Protein AF-A0A9E4P8L0-F1 (afdb_monomer_lite)

Sequence (98 aa):
MEKIEVAIPRSLSYRATEMVADLRNAAETLFFPMHVVGYWDAPSGDHLCPQAQRRARCPHALASDDPGHEDYLATVERDLEGVLEVSFPHASVRLFLS

pLDDT: mean 93.99, std 4.77, range [72.06, 98.56]

Radius of gyration: 14.2 Å; chains: 1; bounding box: 27×27×46 Å

Foldseek 3Di:
DAEAEDEDDDDPVDDDDLDPVVVQVVVVVVDPPKHWQKKAQPVVRDIDAPCVVVVHDGLCPDDPPDPSHDDVVVCCVPPSVFDYWYDYVSNRMITTID

Secondary structure (DSSP, 8-state):
-EEEE---PPPSS------HHHHHHHHHHHTTT--EEEEEETTTTEE--HHHHTTPPPSTTS-TTSTT---HHHHHHHHS---EEEEETTTTEEEEE-

Structure (mmCIF, N/CA/C/O backbone):
data_AF-A0A9E4P8L0-F1
#
_entry.id   AF-A0A9E4P8L0-F1
#
loop_
_atom_site.group_PDB
_atom_site.id
_atom_site.type_symbol
_atom_site.label_atom_id
_atom_site.label_alt_id
_atom_site.label_comp_id
_atom_site.label_asym_id
_atom_site.label_entity_id
_atom_site.label_seq_id
_atom_site.pdbx_PDB_ins_code
_atom_site.Cartn_x
_atom_site.Cartn_y
_atom_site.Cartn_z
_atom_site.occupancy
_atom_site.B_iso_or_equiv
_atom_site.auth_seq_id
_atom_site.auth_comp_id
_atom_site.auth_asym_id
_atom_site.auth_atom_id
_atom_site.pdbx_PDB_model_num
ATOM 1 N N . MET A 1 1 ? -10.553 3.685 -7.541 1.00 91.69 1 MET A N 1
ATOM 2 C CA . MET A 1 1 ? -10.440 3.215 -6.141 1.00 91.69 1 MET A CA 1
ATOM 3 C C . MET A 1 1 ? -10.797 4.312 -5.133 1.00 91.69 1 MET A C 1
ATOM 5 O O . MET A 1 1 ? -10.437 5.463 -5.371 1.00 91.69 1 MET A O 1
ATOM 9 N N . GLU A 1 2 ? -11.494 3.969 -4.041 1.00 95.44 2 GLU A N 1
ATOM 10 C CA . GLU A 1 2 ? -11.767 4.868 -2.895 1.00 95.44 2 GLU A CA 1
ATOM 11 C C . GLU A 1 2 ? -10.500 5.051 -2.041 1.00 95.44 2 GLU A C 1
ATOM 13 O O . GLU A 1 2 ? -9.663 4.147 -2.007 1.00 95.44 2 GLU A O 1
ATOM 18 N N . LYS A 1 3 ? -10.335 6.195 -1.358 1.00 97.56 3 LYS A N 1
ATOM 19 C CA . LYS A 1 3 ? -9.113 6.497 -0.591 1.00 97.56 3 LYS A CA 1
ATOM 20 C C . LYS A 1 3 ? -9.419 6.965 0.825 1.00 97.56 3 LYS A C 1
ATOM 22 O O . LYS A 1 3 ? -10.116 7.957 1.012 1.00 97.56 3 LYS A O 1
ATOM 27 N N . ILE A 1 4 ? -8.818 6.307 1.812 1.00 98.06 4 ILE A N 1
ATOM 28 C CA . ILE A 1 4 ? -8.930 6.662 3.228 1.00 98.06 4 ILE A CA 1
ATOM 29 C C . ILE A 1 4 ? -7.544 6.883 3.825 1.00 98.06 4 ILE A C 1
ATOM 31 O O . ILE A 1 4 ? -6.627 6.097 3.611 1.00 98.06 4 ILE A O 1
ATOM 35 N N . GLU A 1 5 ? -7.407 7.937 4.623 1.00 98.06 5 GLU A N 1
ATOM 36 C CA . GLU A 1 5 ? -6.193 8.227 5.380 1.00 98.06 5 GLU A CA 1
ATOM 37 C C . GLU A 1 5 ? -6.397 7.929 6.869 1.00 98.06 5 GLU A C 1
ATOM 39 O O . GLU A 1 5 ? -7.326 8.437 7.499 1.00 98.06 5 GLU A O 1
ATOM 44 N N . VAL A 1 6 ? -5.491 7.140 7.451 1.00 96.94 6 VAL A N 1
ATOM 45 C CA . VAL A 1 6 ? -5.416 6.889 8.895 1.00 96.94 6 VAL A CA 1
ATOM 46 C C . VAL A 1 6 ? -4.211 7.634 9.466 1.00 96.94 6 VAL A C 1
ATOM 48 O O . VAL A 1 6 ? -3.083 7.132 9.541 1.00 96.94 6 VAL A O 1
ATOM 51 N N . ALA A 1 7 ? -4.453 8.878 9.876 1.00 93.69 7 ALA A N 1
ATOM 52 C CA . ALA A 1 7 ? -3.445 9.728 10.492 1.00 93.69 7 ALA A CA 1
ATOM 53 C C . ALA A 1 7 ? -3.305 9.422 11.992 1.00 93.69 7 ALA A C 1
ATOM 55 O O . ALA A 1 7 ? -4.251 9.573 12.765 1.00 93.69 7 ALA A O 1
ATOM 56 N N . ILE A 1 8 ? -2.097 9.041 12.417 1.00 90.38 8 ILE A N 1
ATOM 57 C CA . ILE A 1 8 ? -1.750 8.903 13.835 1.00 90.38 8 ILE A CA 1
ATOM 58 C C . ILE A 1 8 ? -0.904 10.117 14.232 1.00 90.38 8 ILE A C 1
ATOM 60 O O . ILE A 1 8 ? 0.205 10.277 13.710 1.00 90.38 8 ILE A O 1
ATOM 64 N N . PRO A 1 9 ? -1.401 10.992 15.126 1.00 85.56 9 PRO A N 1
ATOM 65 C CA . PRO A 1 9 ? -0.646 12.149 15.579 1.00 85.56 9 PRO A CA 1
ATOM 66 C C . PRO A 1 9 ? 0.676 11.723 16.212 1.00 85.56 9 PRO A C 1
ATOM 68 O O . PRO A 1 9 ? 0.737 10.768 16.988 1.00 85.56 9 PRO A O 1
ATOM 71 N N . ARG A 1 10 ? 1.746 12.463 15.915 1.00 75.44 10 ARG A N 1
ATOM 72 C CA . ARG A 1 10 ? 3.040 12.230 16.556 1.00 75.44 10 ARG A CA 1
ATOM 73 C C . ARG A 1 10 ? 2.936 12.544 18.047 1.00 75.44 10 ARG A C 1
ATOM 75 O O . ARG A 1 10 ? 2.592 13.661 18.426 1.00 75.44 10 ARG A O 1
ATOM 82 N N . SER A 1 11 ? 3.276 11.566 18.878 1.00 79.31 11 SER A N 1
ATOM 83 C CA . SER A 1 11 ? 3.476 11.744 20.314 1.00 79.31 11 SER A CA 1
ATOM 84 C C . SER A 1 11 ? 4.973 11.768 20.618 1.00 79.31 11 SER A C 1
ATOM 86 O O . SER A 1 11 ? 5.745 11.023 20.019 1.00 79.31 11 SER A O 1
ATOM 88 N N . LEU A 1 12 ? 5.395 12.619 21.557 1.00 72.06 12 LEU A N 1
ATOM 89 C CA . LEU A 1 12 ? 6.790 12.670 22.018 1.00 72.06 12 LEU A CA 1
ATOM 90 C C . LEU A 1 12 ? 7.182 11.429 22.833 1.00 72.06 12 LEU A C 1
ATOM 92 O O . LEU A 1 12 ? 8.364 11.122 22.951 1.00 72.06 12 LEU A O 1
ATOM 96 N N . SER A 1 13 ? 6.202 10.731 23.409 1.00 87.75 13 SER A N 1
ATOM 97 C CA . SER A 1 13 ? 6.436 9.615 24.334 1.00 87.75 13 SER A CA 1
ATOM 98 C C . SER A 1 13 ? 6.159 8.248 23.719 1.00 87.75 13 SER A C 1
ATOM 100 O O . SER A 1 13 ? 6.627 7.244 24.247 1.00 87.75 13 SER A O 1
ATOM 102 N N . TYR A 1 14 ? 5.403 8.196 22.620 1.00 84.12 14 TYR A N 1
ATOM 103 C CA . TYR A 1 14 ? 4.988 6.946 21.991 1.00 84.12 14 TYR A CA 1
ATOM 104 C C . TYR A 1 14 ? 5.095 7.051 20.474 1.00 84.12 14 TYR A C 1
ATOM 106 O O . TYR A 1 14 ? 4.620 8.014 19.871 1.00 84.12 14 TYR A O 1
ATOM 114 N N . ARG A 1 15 ? 5.697 6.033 19.859 1.00 86.56 15 ARG A N 1
ATOM 115 C CA . ARG A 1 15 ? 5.801 5.904 18.407 1.00 86.56 15 ARG A CA 1
ATOM 116 C C . ARG A 1 15 ? 4.802 4.858 17.928 1.00 86.56 15 ARG A C 1
ATOM 118 O O . ARG A 1 15 ? 4.757 3.759 18.475 1.00 86.56 15 ARG A O 1
ATOM 125 N N . ALA A 1 16 ? 4.015 5.212 16.917 1.00 92.44 16 ALA A N 1
ATOM 126 C CA . ALA A 1 16 ? 3.181 4.251 16.211 1.00 92.44 16 ALA A CA 1
ATOM 127 C C . ALA A 1 16 ? 4.053 3.221 15.478 1.00 92.44 16 ALA A C 1
ATOM 129 O O . ALA A 1 16 ? 5.203 3.503 15.136 1.00 92.44 16 ALA A O 1
ATOM 130 N N . THR A 1 17 ? 3.513 2.029 15.244 1.00 93.44 17 THR A N 1
ATOM 131 C CA . THR A 1 17 ? 4.189 1.052 14.387 1.00 93.44 17 THR A CA 1
ATOM 132 C C . THR A 1 17 ? 4.308 1.596 12.965 1.00 93.44 17 THR A C 1
ATOM 134 O O . THR A 1 17 ? 3.408 2.256 12.461 1.00 93.44 17 THR A O 1
ATOM 137 N N . GLU A 1 18 ? 5.430 1.308 12.323 1.00 93.88 18 GLU A N 1
ATOM 138 C CA . GLU A 1 18 ? 5.642 1.567 10.895 1.00 93.88 18 GLU A CA 1
ATOM 139 C C . GLU A 1 18 ? 5.817 0.241 10.137 1.00 93.88 18 GLU A C 1
ATOM 141 O O . GLU A 1 18 ? 6.156 0.221 8.959 1.00 93.88 18 GLU A O 1
ATOM 146 N N . MET A 1 19 ? 5.593 -0.890 10.817 1.00 94.44 19 MET A N 1
ATOM 147 C CA . MET A 1 19 ? 5.700 -2.215 10.224 1.00 94.44 19 MET A CA 1
ATOM 148 C C . MET A 1 19 ? 4.438 -2.520 9.417 1.00 94.44 19 MET A C 1
ATOM 150 O O . MET A 1 19 ? 3.339 -2.568 9.969 1.00 94.44 19 MET A O 1
ATOM 154 N N . VAL A 1 20 ? 4.600 -2.809 8.122 1.00 96.62 20 VAL A N 1
ATOM 155 C CA . VAL A 1 20 ? 3.496 -3.144 7.200 1.00 96.62 20 VAL A CA 1
ATOM 156 C C . VAL A 1 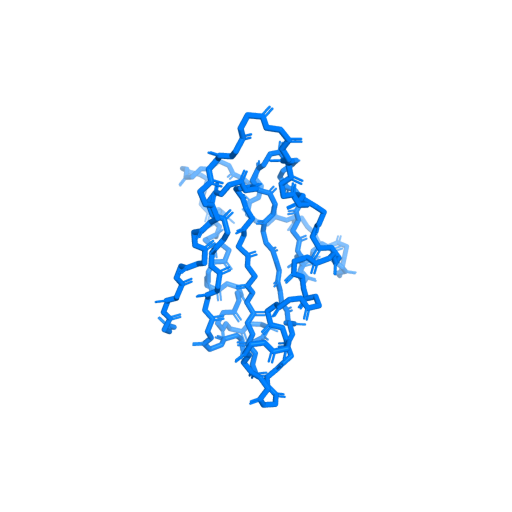20 ? 2.589 -4.250 7.758 1.00 96.62 20 VAL A C 1
ATOM 158 O O . VAL A 1 20 ? 1.372 -4.161 7.632 1.00 96.62 20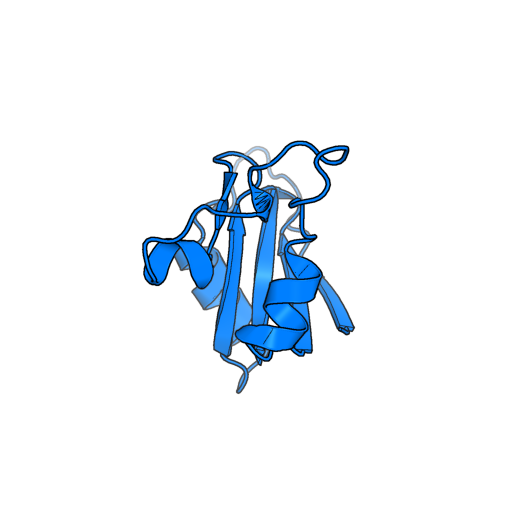 VAL A O 1
ATOM 161 N N . ALA A 1 21 ? 3.158 -5.264 8.423 1.00 96.44 21 ALA A N 1
ATOM 162 C CA . ALA A 1 21 ? 2.396 -6.363 9.022 1.00 96.44 21 ALA A CA 1
ATOM 163 C C . ALA A 1 21 ? 1.423 -5.895 10.121 1.00 96.44 21 ALA A C 1
ATOM 165 O O . ALA A 1 21 ? 0.283 -6.356 10.172 1.00 96.44 21 ALA A O 1
ATOM 166 N N . ASP A 1 22 ? 1.840 -4.953 10.967 1.00 97.38 22 ASP A N 1
ATOM 167 C CA . ASP A 1 22 ? 0.981 -4.411 12.020 1.00 97.38 22 ASP A CA 1
ATOM 168 C C . ASP A 1 22 ? -0.085 -3.480 11.433 1.00 97.38 22 ASP A C 1
ATOM 170 O O . ASP A 1 22 ? -1.255 -3.542 11.814 1.00 97.38 22 ASP A O 1
ATOM 174 N N . LEU A 1 23 ? 0.308 -2.642 10.466 1.00 97.56 23 LEU A N 1
ATOM 175 C CA . LEU A 1 23 ? -0.604 -1.736 9.764 1.00 97.56 23 LEU A CA 1
ATOM 176 C C . LEU A 1 23 ? -1.676 -2.505 8.985 1.00 97.56 23 LEU A C 1
ATOM 178 O O . LEU A 1 23 ? -2.830 -2.082 8.955 1.00 97.56 23 LEU A O 1
ATOM 182 N N . ARG A 1 24 ? -1.323 -3.663 8.415 1.00 98.00 24 ARG A N 1
ATOM 183 C CA . ARG A 1 24 ? -2.274 -4.597 7.806 1.00 98.00 24 ARG A CA 1
ATOM 184 C C . ARG A 1 24 ? -3.325 -5.049 8.809 1.00 98.00 24 ARG A C 1
ATOM 186 O O . ARG A 1 24 ? -4.510 -4.913 8.525 1.00 98.00 24 ARG A O 1
ATOM 193 N N . ASN A 1 25 ? -2.905 -5.534 9.977 1.00 98.00 25 ASN A N 1
ATOM 194 C CA . ASN A 1 25 ? -3.843 -5.974 11.011 1.00 98.00 25 ASN A CA 1
ATOM 195 C C . ASN A 1 25 ? -4.785 -4.833 11.429 1.00 98.00 25 ASN A C 1
ATOM 197 O O . ASN A 1 25 ? -5.986 -5.049 11.592 1.00 98.00 25 ASN A O 1
ATOM 201 N N . ALA A 1 26 ? -4.258 -3.612 11.562 1.00 97.75 26 ALA A N 1
ATOM 202 C CA . ALA A 1 26 ? -5.062 -2.435 11.876 1.00 97.75 26 ALA A CA 1
ATOM 203 C C . ALA A 1 26 ? -6.080 -2.110 10.767 1.00 97.75 26 ALA A C 1
ATOM 205 O O . ALA A 1 26 ? -7.252 -1.893 11.068 1.00 97.75 26 ALA A O 1
ATOM 206 N N . ALA A 1 27 ? -5.664 -2.112 9.497 1.00 98.25 27 ALA A N 1
ATOM 207 C CA . ALA A 1 27 ? -6.547 -1.830 8.366 1.00 98.25 27 ALA A CA 1
ATOM 208 C C . ALA A 1 27 ? -7.652 -2.888 8.209 1.00 98.25 27 ALA A C 1
ATOM 210 O O . ALA A 1 27 ? -8.821 -2.525 8.123 1.00 98.25 27 ALA A O 1
ATOM 211 N N . GLU A 1 28 ? -7.314 -4.180 8.243 1.00 98.31 28 GLU A N 1
ATOM 212 C CA . GLU A 1 28 ? -8.306 -5.265 8.142 1.00 98.31 28 GLU A CA 1
ATOM 213 C C . GLU A 1 28 ? -9.289 -5.253 9.328 1.00 98.31 28 GLU A C 1
ATOM 215 O O . GLU A 1 28 ? -10.464 -5.576 9.171 1.00 98.31 28 GLU A O 1
ATOM 220 N N . THR A 1 29 ? -8.847 -4.805 10.511 1.00 98.19 29 THR A N 1
ATOM 221 C CA . THR A 1 29 ? -9.740 -4.595 11.665 1.00 98.19 29 THR A CA 1
ATOM 222 C C . THR A 1 29 ? -10.697 -3.419 11.442 1.00 98.19 29 THR A C 1
ATOM 224 O O . THR A 1 29 ? -11.875 -3.520 11.780 1.00 98.19 29 THR A O 1
ATOM 227 N N . LEU A 1 30 ? -10.216 -2.299 10.890 1.00 97.94 30 LEU A N 1
ATOM 228 C CA . LEU A 1 30 ? -11.030 -1.099 10.652 1.00 97.94 30 LEU A CA 1
ATOM 229 C C . LEU A 1 30 ? -12.054 -1.284 9.523 1.00 97.94 30 LEU A C 1
ATOM 231 O O . LEU A 1 30 ? -13.140 -0.713 9.596 1.00 97.94 30 LEU A O 1
ATOM 235 N N . PHE A 1 31 ? -11.712 -2.069 8.500 1.00 97.81 31 PHE A N 1
ATOM 236 C CA . PHE A 1 31 ? -12.501 -2.219 7.272 1.00 97.81 31 PHE A CA 1
ATOM 237 C C . PHE A 1 31 ? -13.030 -3.641 7.059 1.00 97.81 31 PHE A C 1
ATOM 239 O O . PHE A 1 31 ? -13.265 -4.051 5.925 1.00 97.81 31 PHE A O 1
ATOM 246 N N . PHE A 1 32 ? -13.244 -4.406 8.134 1.00 95.50 32 PHE A N 1
ATOM 247 C CA . PHE A 1 32 ? -13.861 -5.732 8.04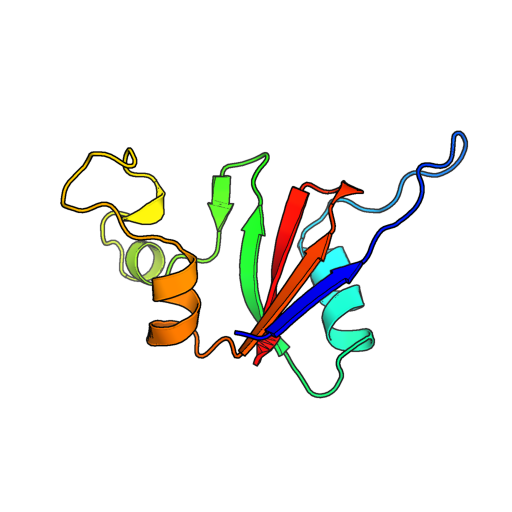6 1.00 95.50 32 PHE A CA 1
ATOM 248 C C . PHE A 1 32 ? -15.165 -5.683 7.214 1.00 95.50 32 PHE A C 1
ATOM 250 O O . PHE A 1 32 ? -16.000 -4.805 7.457 1.00 95.50 32 PHE A O 1
ATOM 257 N N . PRO A 1 33 ? -15.393 -6.616 6.267 1.00 96.69 33 PRO A N 1
ATOM 258 C CA . PRO A 1 33 ? -14.671 -7.875 6.040 1.00 96.69 33 PRO A CA 1
ATOM 259 C C . PRO A 1 33 ? -13.546 -7.819 4.992 1.00 96.69 33 PRO A C 1
ATOM 261 O O . PRO A 1 33 ? -13.128 -8.870 4.517 1.00 96.69 33 PRO A O 1
ATOM 264 N N . MET A 1 34 ? -13.079 -6.634 4.597 1.00 97.94 34 MET A N 1
ATOM 265 C CA . MET A 1 34 ? -12.074 -6.501 3.539 1.00 97.94 34 MET A CA 1
ATOM 266 C C . MET A 1 34 ? -10.701 -7.043 3.964 1.00 97.94 34 MET A C 1
ATOM 268 O O . MET A 1 34 ? -10.311 -6.945 5.132 1.00 97.94 34 MET A O 1
ATOM 272 N N . HIS A 1 35 ? -9.938 -7.553 2.996 1.00 98.00 35 HIS A N 1
ATOM 273 C CA . HIS A 1 35 ? -8.590 -8.088 3.212 1.00 98.00 35 HIS A CA 1
ATOM 274 C C . HIS A 1 35 ? -7.540 -7.313 2.420 1.00 98.00 35 HIS A C 1
ATOM 276 O O . HIS A 1 35 ? -7.815 -6.825 1.327 1.00 98.00 35 HIS A O 1
ATOM 282 N N . VAL A 1 36 ? -6.314 -7.217 2.948 1.00 98.12 36 VAL A N 1
ATOM 283 C CA . VAL A 1 36 ? -5.209 -6.576 2.224 1.00 98.12 36 VAL A CA 1
ATOM 284 C C . VAL A 1 36 ? -4.758 -7.465 1.068 1.00 98.12 36 VAL A C 1
ATOM 286 O O . VAL A 1 36 ? -4.274 -8.578 1.274 1.00 98.12 36 VAL A O 1
ATOM 289 N N . VAL A 1 37 ? -4.865 -6.926 -0.144 1.00 97.62 37 VAL A N 1
ATOM 290 C CA . VAL A 1 37 ? -4.451 -7.558 -1.404 1.00 97.62 37 VAL A CA 1
ATOM 291 C C . VAL A 1 37 ? -3.162 -6.974 -1.968 1.00 97.62 37 VAL A C 1
ATOM 293 O O . VAL A 1 37 ? -2.534 -7.602 -2.811 1.00 97.62 37 VAL A O 1
ATOM 296 N N . GLY A 1 38 ? -2.725 -5.804 -1.493 1.00 97.56 38 GLY A N 1
ATOM 297 C CA . GLY A 1 38 ? -1.489 -5.157 -1.934 1.00 97.56 38 GLY A CA 1
ATOM 298 C C . GLY A 1 38 ? -0.956 -4.146 -0.925 1.00 97.56 38 GLY A C 1
ATOM 299 O O . GLY A 1 38 ? -1.675 -3.691 -0.036 1.00 97.56 38 GLY A O 1
ATOM 300 N N . TYR A 1 39 ? 0.314 -3.772 -1.065 1.00 97.94 39 TYR A N 1
ATOM 301 C CA . TYR A 1 39 ? 0.930 -2.720 -0.256 1.00 97.94 39 TYR A CA 1
ATOM 302 C C . TYR A 1 39 ? 2.025 -1.998 -1.030 1.00 97.94 39 TYR A C 1
ATOM 304 O O . TYR A 1 39 ? 2.623 -2.562 -1.944 1.00 97.94 39 TYR A O 1
ATOM 312 N N . TRP A 1 40 ? 2.307 -0.768 -0.612 1.00 97.12 40 TRP A N 1
ATOM 313 C CA . TRP A 1 40 ? 3.450 0.022 -1.043 1.00 97.12 40 TRP A CA 1
ATOM 314 C C . TRP A 1 40 ? 4.121 0.662 0.173 1.00 97.12 40 TRP A C 1
ATOM 316 O O . TRP A 1 40 ? 3.528 1.532 0.818 1.00 97.12 40 TRP A O 1
ATOM 326 N N . ASP A 1 41 ? 5.350 0.246 0.467 1.00 96.56 41 ASP A N 1
ATOM 327 C CA . ASP A 1 41 ? 6.220 0.810 1.499 1.00 96.56 41 ASP A CA 1
ATOM 328 C C . ASP A 1 41 ? 7.213 1.784 0.850 1.00 96.56 41 ASP A C 1
ATOM 330 O O . ASP A 1 41 ? 8.248 1.394 0.308 1.00 96.56 41 ASP A O 1
ATOM 334 N N . ALA A 1 42 ? 6.877 3.077 0.848 1.00 93.00 42 ALA A N 1
ATOM 335 C CA . ALA A 1 42 ? 7.680 4.078 0.148 1.00 93.00 42 ALA A CA 1
ATOM 336 C C . ALA A 1 42 ? 9.126 4.215 0.681 1.00 93.00 42 ALA A C 1
ATOM 338 O O . ALA A 1 42 ? 10.025 4.362 -0.148 1.00 93.00 42 ALA A O 1
ATOM 339 N N . PRO A 1 43 ? 9.393 4.152 2.004 1.00 92.81 43 PRO A N 1
ATOM 340 C CA . PRO A 1 43 ? 10.749 4.169 2.554 1.00 92.81 43 PRO A CA 1
ATOM 341 C C . PRO A 1 43 ? 11.702 3.113 1.985 1.00 92.81 43 PRO A C 1
ATOM 343 O O . PRO A 1 43 ? 12.865 3.425 1.731 1.00 92.81 43 PRO A O 1
ATOM 346 N N . SER A 1 44 ? 11.238 1.875 1.806 1.00 92.19 44 SER A N 1
ATOM 347 C CA . SER A 1 44 ? 12.071 0.779 1.293 1.00 92.19 44 SER A CA 1
ATOM 348 C C . SER A 1 44 ? 11.932 0.573 -0.220 1.00 92.19 44 SER A C 1
ATOM 350 O O . SER A 1 44 ? 12.794 -0.052 -0.837 1.00 92.19 44 SER A O 1
ATOM 352 N N . GLY A 1 45 ? 10.858 1.095 -0.820 1.00 90.69 45 GLY A N 1
ATOM 353 C CA . GLY A 1 45 ? 10.439 0.771 -2.183 1.00 90.69 45 GLY A CA 1
ATOM 354 C C . GLY A 1 45 ? 9.818 -0.625 -2.310 1.00 90.69 45 GLY A C 1
ATOM 355 O O . GLY A 1 45 ? 9.494 -1.048 -3.424 1.00 90.69 45 GLY A O 1
ATOM 356 N N . ASP A 1 46 ? 9.658 -1.346 -1.197 1.00 94.06 46 ASP A N 1
ATOM 357 C CA . ASP A 1 46 ? 9.063 -2.674 -1.181 1.00 94.06 46 ASP A CA 1
ATOM 358 C C . ASP A 1 46 ? 7.553 -2.600 -1.414 1.00 94.06 46 ASP A C 1
ATOM 360 O O . ASP A 1 46 ? 6.849 -1.711 -0.928 1.00 94.06 46 ASP A O 1
ATOM 364 N N . HIS A 1 47 ? 7.047 -3.536 -2.203 1.00 96.19 47 HIS A N 1
ATOM 365 C CA . HIS A 1 47 ? 5.640 -3.586 -2.565 1.00 96.19 47 HIS A CA 1
ATOM 366 C C . HIS A 1 47 ? 5.269 -4.963 -3.094 1.00 96.19 47 HIS A C 1
ATOM 368 O O . HIS A 1 47 ? 6.095 -5.706 -3.637 1.00 96.19 47 HIS A O 1
ATOM 374 N N . LEU A 1 48 ? 3.982 -5.289 -3.012 1.00 95.00 48 LEU A N 1
ATOM 375 C CA . LEU A 1 48 ? 3.478 -6.526 -3.590 1.00 95.00 48 LEU A CA 1
ATOM 376 C C . LEU A 1 48 ? 3.375 -6.386 -5.115 1.00 95.00 48 LEU A C 1
ATOM 378 O O . LEU A 1 48 ? 2.370 -5.899 -5.626 1.00 95.00 48 LEU A O 1
ATOM 382 N N . CYS A 1 49 ? 4.404 -6.810 -5.850 1.00 94.31 49 CYS A N 1
ATOM 383 C CA . CYS A 1 49 ? 4.421 -6.784 -7.315 1.00 94.31 49 CYS A CA 1
ATOM 384 C C . CYS A 1 49 ? 4.077 -8.162 -7.920 1.00 94.31 49 CYS A C 1
ATOM 386 O O . CYS A 1 49 ? 4.917 -9.070 -7.877 1.00 94.31 49 CYS A O 1
ATOM 388 N N . PRO A 1 50 ? 2.901 -8.330 -8.560 1.00 92.56 50 PRO A N 1
ATOM 389 C CA . PRO A 1 50 ? 2.535 -9.565 -9.263 1.00 92.56 50 PRO A CA 1
ATOM 390 C C . PRO A 1 50 ? 3.555 -9.987 -10.327 1.00 92.56 50 PRO A C 1
ATOM 392 O O . PRO A 1 50 ? 3.857 -11.169 -10.489 1.00 92.56 50 PRO A O 1
ATOM 395 N N . GLN A 1 51 ? 4.127 -9.021 -11.049 1.00 91.94 51 GLN A N 1
ATOM 396 C CA . GLN A 1 51 ? 5.124 -9.256 -12.090 1.00 91.94 51 GLN A CA 1
ATOM 397 C C . GLN A 1 51 ? 6.417 -9.822 -11.482 1.00 91.94 51 GLN A C 1
ATOM 399 O O . GLN A 1 51 ? 6.931 -10.832 -11.966 1.00 91.94 51 GLN A O 1
ATOM 404 N N . ALA A 1 52 ? 6.897 -9.249 -10.374 1.00 89.75 52 ALA A N 1
ATOM 405 C CA . ALA A 1 52 ? 8.083 -9.738 -9.671 1.00 89.75 52 ALA A CA 1
ATOM 406 C C . ALA A 1 52 ? 7.870 -11.145 -9.089 1.00 89.75 52 ALA A C 1
ATOM 408 O O . ALA A 1 52 ? 8.756 -11.993 -9.197 1.00 89.75 52 ALA A O 1
ATOM 409 N N . GLN A 1 53 ? 6.677 -11.444 -8.559 1.00 90.31 53 GLN A N 1
ATOM 410 C CA . GLN A 1 53 ? 6.317 -12.798 -8.109 1.00 90.31 53 GLN A CA 1
ATOM 411 C C . GLN A 1 53 ? 6.371 -13.826 -9.249 1.00 90.31 53 GLN A C 1
ATOM 413 O O . GLN A 1 53 ? 6.773 -14.972 -9.047 1.00 90.31 53 GLN A O 1
ATOM 418 N N . ARG A 1 54 ? 6.041 -13.399 -10.474 1.00 91.75 54 ARG A N 1
ATOM 419 C CA . ARG A 1 54 ? 6.181 -14.189 -11.709 1.00 91.75 54 ARG A CA 1
ATOM 420 C C . ARG A 1 54 ? 7.606 -14.175 -12.284 1.00 91.75 54 ARG A C 1
ATOM 422 O O . ARG A 1 54 ? 7.815 -14.668 -13.389 1.00 91.75 54 ARG A O 1
ATOM 429 N N . ARG A 1 55 ? 8.591 -13.643 -11.546 1.00 90.88 55 ARG A N 1
ATOM 430 C CA . ARG A 1 55 ? 9.999 -13.466 -11.957 1.00 90.88 55 ARG A CA 1
ATOM 431 C C . ARG A 1 55 ? 10.187 -12.564 -13.182 1.00 90.88 55 ARG A C 1
ATOM 433 O O . ARG A 1 55 ? 11.226 -12.624 -13.837 1.00 90.88 55 ARG A O 1
ATOM 440 N N . ALA A 1 56 ? 9.198 -11.732 -13.494 1.00 90.19 56 ALA A N 1
ATOM 441 C CA . ALA A 1 56 ? 9.330 -10.677 -14.485 1.00 90.19 56 ALA A CA 1
ATOM 442 C C . ALA A 1 56 ? 9.931 -9.417 -13.846 1.00 90.19 56 ALA A C 1
ATOM 444 O O . ALA A 1 56 ? 9.940 -9.248 -12.624 1.00 90.19 56 ALA A O 1
ATOM 445 N N . ARG A 1 57 ? 10.448 -8.518 -14.688 1.00 90.81 57 ARG A N 1
ATOM 446 C CA . ARG A 1 57 ? 10.945 -7.213 -14.242 1.00 90.81 57 ARG A CA 1
ATOM 447 C C . ARG A 1 57 ? 9.787 -6.415 -13.636 1.00 90.81 57 ARG A C 1
ATOM 449 O O . ARG A 1 57 ? 8.715 -6.355 -14.231 1.00 90.81 57 ARG A O 1
ATOM 456 N N . CYS A 1 58 ? 10.011 -5.805 -12.475 1.00 93.44 58 CYS A N 1
ATOM 457 C CA . CYS A 1 58 ? 9.027 -4.921 -11.856 1.00 93.44 58 CYS A CA 1
ATOM 458 C C . CYS A 1 58 ? 8.911 -3.613 -12.666 1.00 93.44 58 CYS A C 1
ATOM 460 O O . CYS A 1 58 ? 9.926 -2.920 -12.797 1.00 93.44 58 CYS A O 1
ATOM 462 N N . PRO A 1 59 ? 7.722 -3.262 -13.194 1.00 92.88 59 PRO A N 1
ATOM 463 C CA . PRO A 1 59 ? 7.532 -2.025 -13.953 1.00 92.88 59 PRO A CA 1
ATOM 464 C C . PRO A 1 59 ? 7.479 -0.785 -13.044 1.00 92.88 59 PRO A C 1
ATOM 466 O O . PRO A 1 59 ? 7.881 0.298 -13.454 1.00 92.88 59 PRO A O 1
ATOM 469 N N . HIS A 1 60 ? 7.075 -0.945 -11.781 1.00 93.31 60 HIS A N 1
ATOM 470 C CA . HIS A 1 60 ? 6.918 0.159 -10.822 1.00 93.31 60 HIS A CA 1
ATOM 471 C C . HIS A 1 60 ? 8.255 0.710 -10.306 1.00 93.31 60 HIS A C 1
ATOM 473 O O . HIS A 1 60 ? 8.317 1.823 -9.794 1.00 93.31 60 HIS A O 1
ATOM 479 N N . ALA A 1 61 ? 9.328 -0.078 -10.421 1.00 86.25 61 ALA A N 1
ATOM 480 C CA . ALA A 1 61 ? 10.684 0.331 -10.057 1.00 86.25 61 ALA A CA 1
ATOM 481 C C . ALA A 1 61 ? 11.416 1.064 -11.200 1.00 86.25 61 ALA A C 1
ATOM 483 O O . ALA A 1 61 ? 12.564 1.475 -11.030 1.00 86.25 61 ALA A O 1
ATOM 484 N N . LEU A 1 62 ? 10.793 1.182 -12.378 1.00 88.81 62 LEU A N 1
ATOM 485 C CA . LEU A 1 62 ? 11.336 1.941 -13.504 1.00 88.81 62 LEU A CA 1
ATOM 486 C C . LEU A 1 62 ? 11.147 3.442 -13.280 1.00 88.81 62 LEU A C 1
ATOM 488 O O . LEU A 1 62 ? 10.232 3.858 -12.570 1.00 88.81 62 LEU A O 1
ATOM 492 N N . ALA A 1 63 ? 12.003 4.249 -13.907 1.00 89.06 63 ALA A N 1
ATOM 493 C CA . ALA A 1 63 ? 11.848 5.699 -13.904 1.00 89.06 63 ALA A CA 1
ATOM 494 C C . ALA A 1 63 ? 10.540 6.095 -14.605 1.00 89.06 63 ALA A C 1
ATOM 496 O O . ALA A 1 63 ? 10.109 5.421 -15.534 1.00 89.06 63 ALA A O 1
ATOM 497 N N . SER A 1 64 ? 9.905 7.183 -14.170 1.00 86.62 64 SER A N 1
ATOM 498 C CA . SER A 1 64 ? 8.575 7.578 -14.659 1.00 86.62 64 SER A CA 1
ATOM 499 C C . SER A 1 64 ? 8.537 7.981 -16.140 1.00 86.62 64 SER A C 1
ATOM 501 O O . SER A 1 64 ? 7.461 8.113 -16.711 1.00 86.62 64 SER A O 1
ATOM 503 N N . ASP A 1 65 ? 9.695 8.235 -16.747 1.00 90.25 65 ASP A N 1
ATOM 504 C CA . ASP A 1 65 ? 9.873 8.512 -18.174 1.00 90.25 65 ASP A CA 1
ATOM 505 C C . ASP A 1 65 ? 10.170 7.250 -19.008 1.00 90.25 65 ASP A C 1
ATOM 507 O O . ASP A 1 65 ? 10.185 7.320 -20.238 1.00 90.25 65 ASP A O 1
ATOM 511 N N . ASP A 1 66 ? 10.381 6.093 -18.370 1.00 93.56 66 ASP A N 1
ATOM 512 C CA . ASP A 1 66 ? 10.563 4.816 -19.057 1.00 93.56 66 ASP A CA 1
ATOM 513 C C . ASP A 1 66 ? 9.223 4.372 -19.685 1.00 93.56 66 ASP A C 1
ATOM 515 O O . ASP A 1 66 ? 8.216 4.287 -18.980 1.00 93.56 66 ASP A O 1
ATOM 519 N N . PRO A 1 67 ? 9.171 4.037 -20.989 1.00 90.19 67 PRO A N 1
ATOM 520 C CA . PRO A 1 67 ? 7.944 3.566 -21.639 1.00 90.19 67 PRO A CA 1
ATOM 521 C C . PRO A 1 67 ? 7.347 2.287 -21.034 1.00 90.19 67 PRO A C 1
ATOM 523 O O . PRO A 1 67 ? 6.182 1.984 -21.279 1.00 90.19 67 PRO A O 1
ATOM 526 N N . GLY A 1 68 ? 8.148 1.504 -20.307 1.00 90.12 68 GLY A N 1
ATOM 527 C CA . GLY A 1 68 ? 7.707 0.318 -19.580 1.00 90.12 68 GLY A CA 1
ATOM 528 C C . GLY A 1 68 ? 7.268 0.595 -18.142 1.00 90.12 68 GLY A C 1
ATOM 529 O O . GLY A 1 68 ? 6.872 -0.352 -17.461 1.00 90.12 68 GLY A O 1
ATOM 530 N N . HIS A 1 69 ? 7.375 1.839 -17.661 1.00 93.44 69 HIS A N 1
ATOM 531 C CA . HIS A 1 69 ? 6.898 2.220 -16.338 1.00 93.44 69 HIS A CA 1
ATOM 532 C C . HIS A 1 69 ? 5.379 2.096 -16.264 1.00 93.44 69 HIS A C 1
ATOM 534 O O . HIS A 1 69 ? 4.647 2.495 -17.170 1.00 93.44 69 HIS A O 1
ATOM 540 N N . GLU A 1 70 ? 4.912 1.577 -15.139 1.00 93.00 70 GLU A N 1
ATOM 541 C CA . GLU A 1 70 ? 3.498 1.485 -14.828 1.00 93.00 70 GLU A CA 1
ATOM 542 C C . GLU A 1 70 ? 3.267 2.027 -13.420 1.00 93.00 70 GLU A C 1
ATOM 544 O O . GLU A 1 70 ? 4.044 1.733 -12.507 1.00 93.00 70 GLU A O 1
ATOM 549 N N . ASP A 1 71 ? 2.196 2.805 -13.236 1.00 92.38 71 ASP A N 1
ATOM 550 C CA . ASP A 1 71 ? 1.766 3.209 -11.900 1.00 92.38 71 ASP A CA 1
ATOM 551 C C . ASP A 1 71 ? 1.314 1.961 -11.136 1.00 92.38 71 ASP A C 1
ATOM 553 O O . ASP A 1 71 ? 0.488 1.182 -11.616 1.00 92.38 71 ASP A O 1
ATOM 557 N N . TYR A 1 72 ? 1.833 1.781 -9.922 1.00 94.62 72 TYR A N 1
ATOM 558 C CA . TYR A 1 72 ? 1.433 0.673 -9.061 1.00 94.62 72 TYR A CA 1
ATOM 559 C C . TYR A 1 72 ? -0.085 0.609 -8.854 1.00 94.62 72 TYR A C 1
ATOM 561 O O . TYR A 1 72 ? -0.642 -0.482 -8.761 1.00 94.62 72 TYR A O 1
ATOM 569 N N . LEU A 1 73 ? -0.767 1.758 -8.856 1.00 93.88 73 LEU A N 1
ATOM 570 C CA . LEU A 1 73 ? -2.220 1.837 -8.756 1.00 93.88 73 LEU A CA 1
ATOM 571 C C . LEU A 1 73 ? -2.929 1.064 -9.878 1.00 93.88 73 LEU A C 1
ATOM 573 O O . LEU A 1 73 ? -3.909 0.372 -9.614 1.00 93.88 73 LEU A O 1
ATOM 577 N N . ALA A 1 74 ? -2.409 1.133 -11.107 1.00 94.00 74 ALA A N 1
ATOM 578 C CA . ALA A 1 74 ? -2.980 0.421 -12.246 1.00 94.00 74 ALA A CA 1
ATOM 579 C C . ALA A 1 74 ? -2.853 -1.100 -12.075 1.00 94.00 74 ALA A C 1
ATOM 581 O O . ALA A 1 74 ? -3.800 -1.838 -12.351 1.00 94.00 74 ALA A O 1
ATOM 582 N N . THR A 1 75 ? -1.718 -1.567 -11.547 1.00 95.50 75 THR A N 1
ATOM 583 C CA . THR A 1 75 ? -1.518 -2.976 -11.180 1.00 95.50 75 THR A CA 1
ATOM 584 C C . THR A 1 75 ? -2.444 -3.397 -10.040 1.00 95.50 75 THR A C 1
ATOM 586 O O . THR A 1 75 ? -2.994 -4.495 -10.079 1.00 95.50 75 THR A O 1
ATOM 589 N N . VAL A 1 76 ? -2.663 -2.545 -9.034 1.00 97.19 76 VAL A N 1
ATOM 590 C CA . VAL A 1 76 ? -3.578 -2.858 -7.927 1.00 97.19 76 VAL A CA 1
ATOM 591 C C . VAL A 1 76 ? -5.009 -3.052 -8.427 1.00 97.19 76 VAL A C 1
ATOM 593 O O . VAL A 1 76 ? -5.632 -4.058 -8.100 1.00 97.19 76 VAL A O 1
ATOM 596 N N . GLU A 1 77 ? -5.524 -2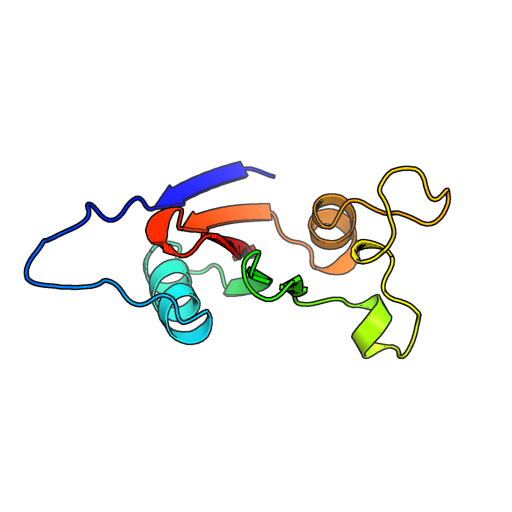.116 -9.225 1.00 95.38 77 GLU A N 1
ATOM 597 C CA . GLU A 1 77 ? -6.905 -2.181 -9.715 1.00 95.38 77 GLU A CA 1
ATOM 598 C C . GLU A 1 77 ? -7.105 -3.346 -10.699 1.00 95.38 77 GLU A C 1
ATOM 600 O O . GLU A 1 77 ? -8.144 -4.003 -10.672 1.00 95.38 77 GLU A O 1
ATOM 605 N N . ARG A 1 78 ? -6.112 -3.631 -11.555 1.00 94.88 78 ARG A N 1
ATOM 606 C CA . ARG A 1 78 ? -6.221 -4.662 -12.599 1.00 94.88 78 ARG A CA 1
ATOM 607 C C . ARG A 1 78 ? -5.883 -6.072 -12.121 1.00 94.88 78 ARG A C 1
ATOM 609 O O . ARG A 1 78 ? -6.579 -7.010 -12.492 1.00 94.88 78 ARG A O 1
ATOM 616 N N . ASP A 1 79 ? -4.775 -6.234 -11.400 1.00 95.12 79 ASP A N 1
ATOM 617 C CA . ASP A 1 79 ? -4.175 -7.547 -11.121 1.00 95.12 79 ASP A CA 1
ATOM 618 C C . ASP A 1 79 ? -4.388 -8.012 -9.674 1.00 95.12 79 ASP A C 1
ATOM 620 O O . ASP A 1 79 ? -4.308 -9.212 -9.411 1.00 95.12 79 ASP A O 1
ATOM 624 N N . LEU A 1 80 ? -4.623 -7.083 -8.740 1.00 95.94 80 LEU A N 1
ATOM 625 C CA . LEU A 1 80 ? -4.869 -7.383 -7.321 1.00 95.94 80 LEU A CA 1
ATOM 626 C C . LEU A 1 80 ? -6.328 -7.172 -6.904 1.00 95.94 80 LEU A C 1
ATOM 628 O O . LEU A 1 80 ? -6.664 -7.460 -5.761 1.00 95.94 80 LEU A O 1
ATOM 632 N N . GLU A 1 81 ? -7.172 -6.668 -7.810 1.00 96.19 81 GLU A N 1
ATOM 633 C CA . GLU A 1 81 ? -8.596 -6.392 -7.573 1.00 96.19 81 GLU A CA 1
ATOM 634 C C . GLU A 1 81 ? -8.840 -5.463 -6.362 1.00 96.19 81 GLU A C 1
ATOM 636 O O . GLU A 1 81 ? -9.875 -5.528 -5.701 1.00 96.19 81 GLU A O 1
ATOM 641 N N . GLY A 1 82 ? -7.883 -4.577 -6.058 1.00 97.50 82 GLY A N 1
ATOM 642 C CA . GLY A 1 82 ? -7.996 -3.633 -4.946 1.00 97.50 82 GLY A CA 1
ATOM 643 C C . GLY A 1 82 ? -9.028 -2.541 -5.227 1.00 97.50 82 GLY A C 1
ATOM 644 O O . GLY A 1 82 ? -9.000 -1.901 -6.280 1.00 97.50 82 GLY A O 1
ATOM 645 N N . VAL A 1 83 ? -9.923 -2.297 -4.267 1.00 97.44 83 VAL A N 1
ATOM 646 C CA . VAL A 1 83 ? -11.017 -1.313 -4.396 1.00 97.44 83 VAL A CA 1
ATOM 647 C C . VAL A 1 83 ? -10.921 -0.158 -3.398 1.00 97.44 83 VAL A C 1
ATOM 649 O O . VAL A 1 83 ? -11.528 0.894 -3.629 1.00 97.44 83 VAL A O 1
ATOM 652 N N . LEU A 1 84 ? -10.138 -0.331 -2.327 1.00 98.25 84 LEU A N 1
ATOM 653 C CA . LEU A 1 84 ? -9.892 0.658 -1.277 1.00 98.25 84 LEU A CA 1
ATOM 654 C C . LEU A 1 84 ? -8.386 0.843 -1.041 1.00 98.25 84 LEU A C 1
ATOM 656 O O . LEU A 1 84 ? -7.679 -0.114 -0.738 1.00 98.25 84 LEU A O 1
ATOM 660 N N . GLU A 1 85 ? -7.909 2.085 -1.110 1.00 98.44 85 GLU A N 1
ATOM 661 C CA . GLU A 1 85 ? -6.561 2.491 -0.700 1.00 98.44 85 GLU A CA 1
ATOM 662 C C . GLU A 1 85 ? -6.617 3.066 0.722 1.00 98.44 85 GLU A C 1
ATOM 664 O O . GLU A 1 85 ? -7.307 4.053 0.972 1.00 98.44 85 GLU A O 1
ATOM 669 N N . VAL A 1 86 ? -5.868 2.474 1.652 1.00 98.50 86 VAL A N 1
ATOM 670 C CA . VAL A 1 86 ? -5.698 2.966 3.025 1.00 98.50 86 VAL A CA 1
ATOM 671 C C . VAL A 1 86 ? -4.273 3.477 3.191 1.00 98.50 86 VAL A C 1
ATOM 673 O O . VAL A 1 86 ? -3.315 2.703 3.135 1.00 98.50 86 VAL A O 1
ATOM 676 N N . SER A 1 87 ? -4.110 4.780 3.405 1.00 98.12 87 SER A N 1
ATOM 677 C CA . SER A 1 87 ? -2.806 5.404 3.621 1.00 98.12 87 SER A CA 1
ATOM 678 C C . SER A 1 87 ? -2.520 5.616 5.110 1.00 98.12 87 SER A C 1
ATOM 680 O O . SER A 1 87 ? -3.371 6.058 5.882 1.00 98.12 87 SER A O 1
ATOM 682 N N . PHE A 1 88 ? -1.282 5.327 5.514 1.00 97.69 88 PHE A N 1
ATOM 683 C CA . PHE A 1 88 ? -0.746 5.599 6.847 1.00 97.69 88 PHE A CA 1
ATOM 684 C C . PHE A 1 88 ? 0.405 6.608 6.726 1.00 97.69 88 PHE A C 1
ATOM 686 O O . PHE A 1 88 ? 1.569 6.209 6.604 1.00 97.69 88 PHE A O 1
ATOM 693 N N . PRO A 1 89 ? 0.126 7.927 6.768 1.00 96.00 89 PRO A N 1
ATOM 694 C CA . PRO A 1 89 ? 1.134 8.955 6.492 1.00 96.00 89 PRO A CA 1
ATOM 695 C C . PRO A 1 89 ? 2.343 8.893 7.428 1.00 96.00 89 PRO A C 1
ATOM 697 O O . PRO A 1 89 ? 3.472 9.128 7.010 1.00 96.00 89 PRO A O 1
ATOM 700 N N . HIS A 1 90 ? 2.117 8.534 8.694 1.00 94.81 90 HIS A N 1
ATOM 701 C CA . HIS A 1 90 ? 3.172 8.429 9.701 1.00 94.81 90 HIS A CA 1
ATOM 702 C C . HIS A 1 90 ? 4.228 7.365 9.363 1.00 94.81 90 HIS A C 1
ATOM 704 O O . HIS A 1 90 ? 5.377 7.531 9.759 1.00 94.81 90 HIS A O 1
ATOM 710 N N . ALA A 1 91 ? 3.845 6.323 8.618 1.00 95.25 91 ALA A N 1
ATOM 711 C CA . ALA A 1 91 ? 4.718 5.242 8.171 1.00 95.25 91 ALA A CA 1
ATOM 712 C C . ALA A 1 91 ? 5.116 5.367 6.691 1.00 95.25 91 ALA A C 1
ATOM 714 O O . ALA A 1 91 ? 5.977 4.633 6.228 1.00 95.25 91 ALA A O 1
ATOM 715 N N . SER A 1 92 ? 4.502 6.288 5.934 1.00 96.38 92 SER A N 1
ATOM 716 C CA . SER A 1 92 ? 4.643 6.367 4.469 1.00 96.38 92 SER A CA 1
ATOM 717 C C 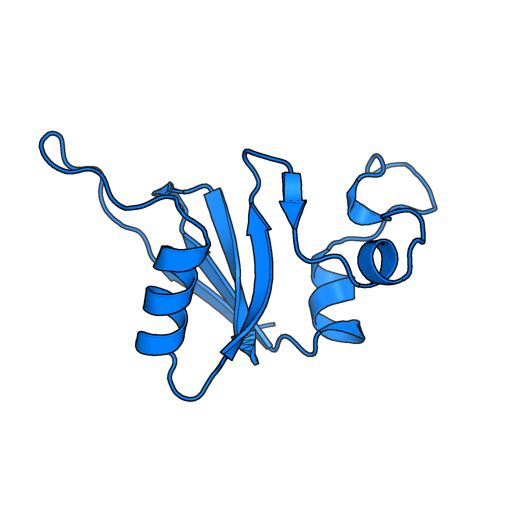. SER A 1 92 ? 4.298 5.045 3.758 1.00 96.38 92 SER A C 1
ATOM 719 O O . SER A 1 92 ? 4.873 4.703 2.723 1.00 96.38 92 SER A O 1
ATOM 721 N N . VAL A 1 93 ? 3.319 4.325 4.316 1.00 97.75 93 VAL A N 1
ATOM 722 C CA . VAL A 1 93 ? 2.802 3.053 3.800 1.00 97.75 93 VAL A CA 1
ATOM 723 C C . VAL A 1 93 ? 1.405 3.265 3.231 1.00 97.75 93 VAL A C 1
ATOM 725 O O . VAL A 1 93 ? 0.572 3.954 3.827 1.00 97.75 93 VAL A O 1
ATOM 728 N N . ARG A 1 94 ? 1.135 2.638 2.088 1.00 98.25 94 ARG A N 1
ATOM 729 C CA . ARG A 1 94 ? -0.211 2.487 1.526 1.00 98.25 94 ARG A CA 1
ATOM 730 C C . ARG A 1 94 ? -0.567 1.012 1.483 1.00 98.25 94 ARG A C 1
ATOM 732 O O . ARG A 1 94 ? 0.244 0.207 1.032 1.00 98.25 94 ARG A O 1
ATOM 739 N N . LEU A 1 95 ? -1.760 0.667 1.940 1.00 98.44 95 LEU A N 1
ATOM 740 C CA . LEU A 1 95 ? -2.337 -0.667 1.825 1.00 98.44 95 LEU A CA 1
ATOM 741 C C . LEU A 1 95 ? -3.518 -0.618 0.867 1.00 98.44 95 LEU A C 1
ATOM 743 O O . LEU A 1 95 ? -4.216 0.389 0.788 1.00 98.44 95 LEU A O 1
ATOM 747 N N . PHE A 1 96 ? -3.746 -1.715 0.164 1.00 98.44 96 PHE A N 1
ATOM 748 C CA .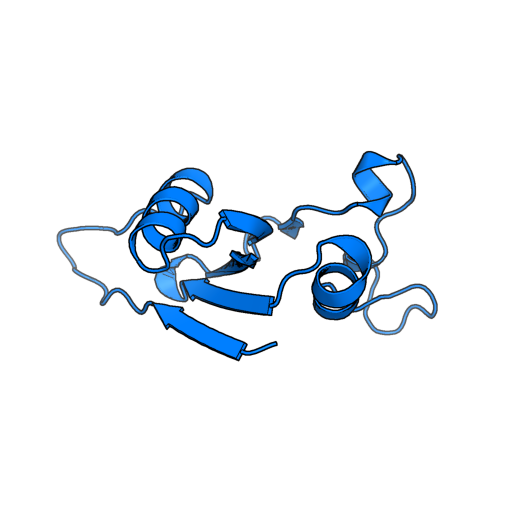 PHE A 1 96 ? -4.840 -1.849 -0.786 1.00 98.44 96 PHE A CA 1
ATOM 749 C C . PHE A 1 96 ? -5.693 -3.041 -0.381 1.00 98.44 96 PHE A C 1
ATOM 751 O O . PHE A 1 96 ? -5.148 -4.118 -0.126 1.00 98.44 96 PHE A O 1
ATOM 758 N N . LEU A 1 97 ? -7.002 -2.831 -0.262 1.00 98.56 97 LEU A N 1
ATOM 759 C CA . LEU A 1 97 ? -7.954 -3.818 0.232 1.00 98.56 97 LEU A CA 1
ATOM 760 C C . LEU A 1 97 ? -9.025 -4.138 -0.819 1.00 98.56 97 LEU A C 1
ATOM 762 O O . LEU A 1 97 ? -9.399 -3.266 -1.612 1.00 98.56 97 LEU A O 1
ATOM 766 N N . SER A 1 98 ? -9.538 -5.370 -0.770 1.00 97.06 98 SER A N 1
ATOM 767 C CA . SER A 1 98 ? -10.709 -5.861 -1.516 1.00 97.06 98 SER A CA 1
ATOM 768 C C . SER A 1 98 ? -11.718 -6.518 -0.584 1.00 97.06 98 SER A C 1
ATOM 770 O O . SER A 1 98 ? -11.251 -7.256 0.321 1.00 97.06 98 SER A O 1
#